Protein AF-A0A5N5FGZ5-F1 (afdb_monomer_lite)

Organism: NCBI:txid2448454

Sequence (73 aa):
MNLVDITHEWLALWFESVEEMVGVKLLEPSTLPRLHAWVQNFKQVLVIRDNLPNYQKLVAHMKRVREMLVPQV

Structure (mmCIF, N/CA/C/O backbone):
data_AF-A0A5N5FGZ5-F1
#
_entry.id   AF-A0A5N5FGZ5-F1
#
loop_
_atom_site.group_PDB
_atom_site.id
_atom_site.type_symbol
_atom_site.label_atom_id
_atom_site.label_alt_id
_atom_sit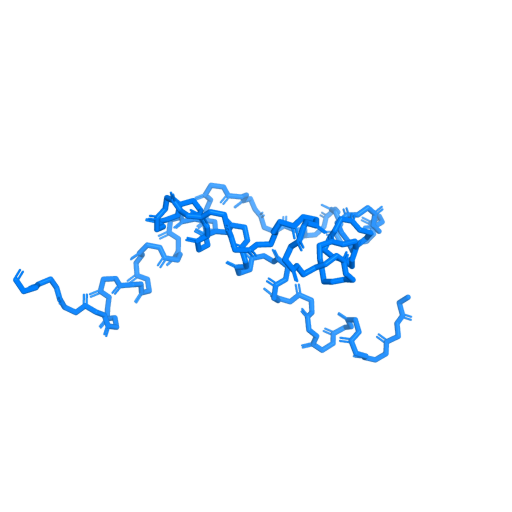e.label_comp_id
_atom_site.label_asym_id
_atom_site.label_entity_id
_atom_site.label_seq_id
_atom_site.pdbx_PDB_ins_code
_atom_site.Cartn_x
_atom_site.Cartn_y
_atom_site.Cartn_z
_atom_site.occupancy
_atom_site.B_iso_or_equiv
_atom_site.auth_seq_id
_atom_site.auth_comp_id
_atom_site.auth_asym_id
_atom_site.auth_atom_id
_atom_site.pdbx_PDB_model_num
ATOM 1 N N . MET A 1 1 ? 6.688 3.118 -14.324 1.00 69.44 1 MET A N 1
ATOM 2 C CA . MET A 1 1 ? 7.420 2.837 -13.081 1.00 69.44 1 MET A CA 1
ATOM 3 C C . MET A 1 1 ? 8.529 3.862 -12.938 1.00 69.44 1 MET A C 1
ATOM 5 O O . MET A 1 1 ? 9.543 3.775 -13.618 1.00 69.44 1 MET A O 1
ATOM 9 N N . ASN A 1 2 ? 8.261 4.899 -12.157 1.00 82.44 2 ASN A N 1
ATOM 10 C CA . ASN A 1 2 ? 9.158 5.999 -11.812 1.00 82.44 2 ASN A CA 1
ATOM 11 C C . ASN A 1 2 ? 9.474 5.956 -10.298 1.00 82.44 2 ASN A C 1
ATOM 13 O O . ASN A 1 2 ? 8.974 5.091 -9.581 1.00 82.44 2 ASN A O 1
ATOM 17 N N . LEU A 1 3 ? 10.295 6.884 -9.797 1.00 84.56 3 LEU A N 1
ATOM 18 C CA . LEU A 1 3 ? 10.656 6.946 -8.371 1.00 84.56 3 LEU A CA 1
ATOM 19 C C . LEU A 1 3 ? 9.431 7.076 -7.447 1.00 84.56 3 LEU A C 1
ATOM 21 O O . LEU A 1 3 ? 9.411 6.502 -6.360 1.00 84.56 3 LEU A O 1
ATOM 25 N N . VAL A 1 4 ? 8.407 7.816 -7.877 1.00 82.31 4 VAL A N 1
ATOM 26 C CA . VAL A 1 4 ? 7.166 7.993 -7.111 1.00 82.31 4 VAL A CA 1
ATOM 27 C C . VAL A 1 4 ? 6.415 6.666 -7.003 1.00 82.31 4 VAL A C 1
ATOM 29 O O . VAL A 1 4 ? 5.996 6.313 -5.908 1.00 82.31 4 VAL A O 1
ATOM 32 N N . ASP A 1 5 ? 6.336 5.891 -8.088 1.00 77.00 5 ASP A N 1
ATOM 33 C CA . ASP A 1 5 ? 5.707 4.565 -8.092 1.00 77.00 5 ASP A CA 1
ATOM 34 C C . ASP A 1 5 ? 6.380 3.612 -7.089 1.00 77.00 5 ASP A C 1
ATOM 36 O O . ASP A 1 5 ? 5.686 2.923 -6.353 1.00 77.00 5 ASP A O 1
ATOM 40 N N . ILE A 1 6 ? 7.718 3.606 -7.027 1.00 79.31 6 ILE A N 1
ATOM 41 C CA . ILE A 1 6 ? 8.493 2.739 -6.116 1.00 79.31 6 ILE A CA 1
ATOM 42 C C . ILE A 1 6 ? 8.336 3.196 -4.662 1.00 79.31 6 ILE A C 1
ATOM 44 O O . ILE A 1 6 ? 8.125 2.396 -3.762 1.00 79.31 6 ILE A O 1
ATOM 48 N N . THR A 1 7 ? 8.411 4.502 -4.407 1.00 82.00 7 THR A N 1
ATOM 49 C CA . THR A 1 7 ? 8.291 5.042 -3.038 1.00 82.00 7 THR A CA 1
ATOM 50 C C . THR A 1 7 ? 6.881 4.919 -2.460 1.00 82.0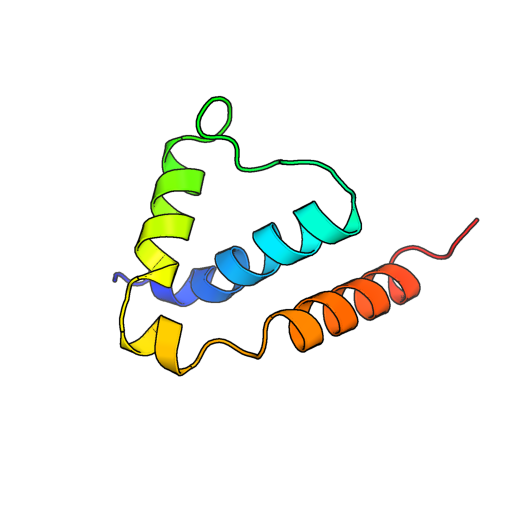0 7 THR A C 1
ATOM 52 O O . THR A 1 7 ? 6.719 4.883 -1.240 1.00 82.00 7 THR A O 1
ATOM 55 N N . HIS A 1 8 ? 5.862 4.843 -3.317 1.00 79.69 8 HIS A N 1
ATOM 56 C CA . HIS A 1 8 ? 4.456 4.810 -2.919 1.00 79.69 8 HIS A CA 1
ATOM 57 C C . HIS A 1 8 ? 3.789 3.458 -3.187 1.00 79.69 8 HIS A C 1
ATOM 59 O O . HIS A 1 8 ? 2.584 3.335 -2.994 1.00 79.69 8 HIS A O 1
ATOM 65 N N . GLU A 1 9 ? 4.544 2.428 -3.573 1.00 77.19 9 GLU A N 1
ATOM 66 C CA . GLU A 1 9 ? 4.029 1.090 -3.895 1.00 77.19 9 GLU A CA 1
ATOM 67 C C . GLU A 1 9 ? 3.128 0.494 -2.809 1.00 77.19 9 GLU A C 1
ATOM 69 O O . GLU A 1 9 ? 2.081 -0.096 -3.086 1.00 77.19 9 GLU A O 1
ATOM 74 N N . TRP A 1 10 ? 3.504 0.715 -1.551 1.00 79.19 10 TRP A N 1
ATOM 75 C CA . TRP A 1 10 ? 2.784 0.219 -0.387 1.00 79.19 10 TRP A CA 1
ATOM 76 C C . TRP A 1 10 ? 1.394 0.857 -0.238 1.00 79.19 10 TRP A C 1
ATOM 78 O O . TRP A 1 10 ? 0.513 0.251 0.373 1.00 79.19 10 TRP A O 1
ATOM 88 N N . LEU A 1 11 ? 1.157 2.040 -0.824 1.00 83.12 11 LEU A N 1
ATOM 89 C CA . LEU A 1 11 ? -0.149 2.696 -0.777 1.00 83.12 11 LEU A CA 1
ATOM 90 C C . LEU A 1 11 ? -1.209 1.897 -1.527 1.00 83.12 11 LEU A C 1
ATOM 92 O O . LEU A 1 11 ? -2.334 1.804 -1.048 1.00 83.12 11 LEU A O 1
ATOM 96 N N . ALA A 1 12 ? -0.867 1.280 -2.663 1.00 80.81 12 ALA A N 1
ATOM 97 C CA . ALA A 1 12 ? -1.819 0.467 -3.422 1.00 80.81 12 ALA A CA 1
ATOM 98 C C . ALA A 1 12 ? -2.368 -0.695 -2.575 1.00 80.81 12 ALA A C 1
ATOM 100 O O . ALA A 1 12 ? -3.565 -0.973 -2.594 1.00 80.81 12 ALA A O 1
ATOM 101 N N . LEU A 1 13 ? -1.492 -1.321 -1.785 1.00 79.88 13 LEU A N 1
ATOM 102 C CA . LEU A 1 13 ? -1.831 -2.383 -0.837 1.00 79.88 13 LEU A CA 1
ATOM 103 C C . LEU A 1 13 ? -2.645 -1.868 0.359 1.00 79.88 13 LEU A C 1
ATOM 105 O O . LEU A 1 13 ? -3.604 -2.510 0.801 1.00 79.88 13 LEU A O 1
ATOM 109 N N . TRP A 1 14 ? -2.261 -0.704 0.883 1.00 83.12 14 TRP A N 1
ATOM 110 C CA . TRP A 1 14 ? -2.931 -0.064 2.009 1.00 83.12 14 TRP A CA 1
ATOM 111 C C . TRP A 1 14 ? -4.372 0.326 1.671 1.00 83.12 14 TRP A C 1
ATOM 113 O O . TRP A 1 14 ? -5.274 -0.003 2.439 1.00 83.12 14 TRP A O 1
ATOM 123 N N . PHE A 1 15 ? -4.601 0.958 0.515 1.00 84.75 15 PHE A N 1
ATOM 124 C CA . PHE A 1 15 ? -5.930 1.418 0.111 1.00 84.75 15 PHE A CA 1
ATOM 125 C C . PHE A 1 15 ? -6.940 0.270 0.053 1.00 84.75 15 PHE A C 1
ATOM 127 O O . PHE A 1 15 ? -7.961 0.338 0.727 1.00 84.75 15 PHE A O 1
ATOM 134 N N . GLU A 1 16 ? -6.624 -0.812 -0.661 1.00 81.31 16 GLU A N 1
ATOM 135 C CA . GLU A 1 16 ? -7.541 -1.949 -0.836 1.00 81.31 16 GLU A CA 1
ATOM 136 C C . GLU A 1 16 ? -7.923 -2.586 0.514 1.00 81.31 16 GLU A C 1
ATOM 138 O O . GLU A 1 16 ? -9.090 -2.852 0.800 1.00 81.31 16 GLU A O 1
ATOM 143 N N . SER A 1 17 ? -6.937 -2.738 1.401 1.00 82.38 17 SER A N 1
ATOM 144 C CA . SER A 1 17 ? -7.145 -3.345 2.718 1.00 82.38 17 SER A CA 1
ATOM 145 C C . SER A 1 17 ? -7.950 -2.454 3.666 1.00 82.38 17 SER A C 1
ATOM 147 O O . SER A 1 17 ? -8.732 -2.953 4.477 1.00 82.38 17 SER A O 1
ATOM 149 N N . VAL A 1 18 ? -7.748 -1.134 3.598 1.00 82.62 18 VAL A N 1
ATOM 150 C CA . VAL A 1 18 ? -8.481 -0.164 4.421 1.00 82.62 18 VAL A CA 1
ATOM 151 C C . VAL A 1 18 ? -9.924 -0.031 3.955 1.00 82.62 18 VAL A C 1
ATOM 153 O O . VAL A 1 18 ? -10.817 0.015 4.800 1.00 82.62 18 VAL A O 1
ATOM 156 N N . GLU A 1 19 ? -10.166 -0.025 2.644 1.00 85.56 19 GLU A N 1
ATOM 157 C CA . GLU A 1 19 ? -11.520 0.005 2.088 1.00 85.56 19 GLU A CA 1
ATOM 158 C C . GLU A 1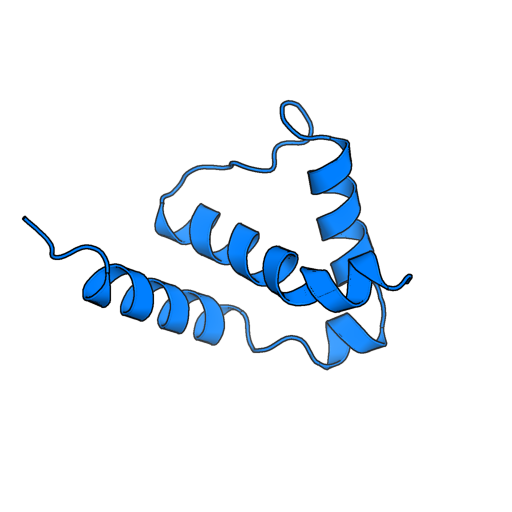 19 ? -12.344 -1.202 2.553 1.00 85.56 19 GLU A C 1
ATOM 160 O O . GLU A 1 19 ? -13.473 -1.036 3.016 1.00 85.56 19 GLU A O 1
ATOM 165 N N . GLU A 1 20 ? -11.761 -2.406 2.522 1.00 83.31 20 GLU A N 1
ATOM 166 C CA . GLU A 1 20 ? -12.414 -3.618 3.031 1.00 83.31 20 GLU A CA 1
ATOM 167 C C . GLU A 1 20 ? -12.636 -3.563 4.549 1.00 83.31 20 GLU A C 1
ATOM 169 O O . GLU A 1 20 ? -13.704 -3.921 5.043 1.00 83.31 20 GLU A O 1
ATOM 174 N N . MET A 1 21 ? -11.637 -3.102 5.304 1.00 80.94 21 MET A N 1
ATOM 175 C CA . MET A 1 21 ? -11.707 -3.034 6.764 1.00 80.94 21 MET A CA 1
ATOM 176 C C . MET A 1 21 ? -12.765 -2.043 7.264 1.00 80.94 21 MET A C 1
ATOM 178 O O . MET A 1 21 ? -13.414 -2.305 8.276 1.00 80.94 21 MET A O 1
ATOM 182 N N . VAL A 1 22 ? -12.906 -0.897 6.596 1.00 81.00 2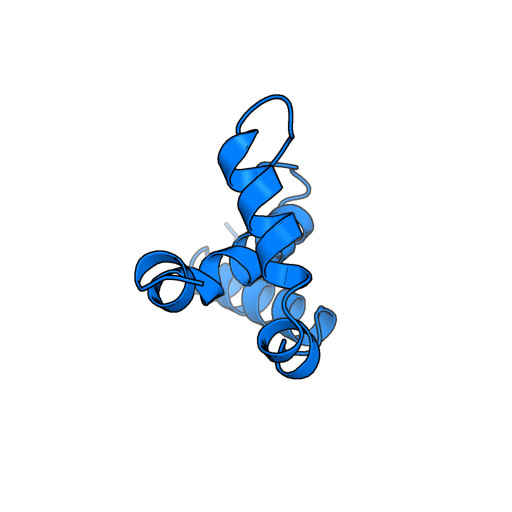2 VAL A N 1
ATOM 183 C CA . VAL A 1 22 ? -13.851 0.168 6.972 1.00 81.00 22 VAL A CA 1
ATOM 184 C C . VAL A 1 22 ? -15.214 -0.029 6.294 1.00 81.00 22 VAL A C 1
ATOM 186 O O . VAL A 1 22 ? -16.208 0.529 6.751 1.00 81.00 22 VAL A O 1
ATOM 189 N N . GLY A 1 23 ? -15.286 -0.844 5.238 1.00 81.94 23 GLY A N 1
ATOM 190 C CA . GLY A 1 23 ? -16.501 -1.057 4.450 1.00 81.94 23 GLY A CA 1
ATOM 191 C C . GLY A 1 23 ? -16.871 0.145 3.577 1.00 81.94 23 GLY A C 1
ATOM 192 O O . GLY A 1 23 ? -18.037 0.317 3.228 1.00 81.94 23 GLY A O 1
ATOM 193 N N . VAL A 1 24 ? -15.895 0.993 3.244 1.00 83.69 24 VAL A N 1
ATOM 194 C CA . VAL A 1 24 ? -16.079 2.222 2.461 1.00 83.69 24 VAL A CA 1
ATOM 195 C C . VAL A 1 24 ? -15.159 2.175 1.253 1.00 83.69 24 VAL A C 1
ATOM 197 O O . VAL A 1 24 ? -13.968 1.925 1.404 1.00 83.69 24 VAL A O 1
ATOM 200 N N . LYS A 1 25 ? -15.688 2.472 0.062 1.00 80.75 25 LYS A N 1
ATOM 201 C CA . LYS A 1 25 ? -14.862 2.716 -1.125 1.00 80.75 25 LYS A CA 1
ATOM 202 C C . LYS A 1 25 ? -14.377 4.162 -1.138 1.00 80.75 25 LYS A C 1
ATOM 204 O O . LYS A 1 25 ? -15.170 5.087 -1.277 1.00 80.75 25 LYS A O 1
ATOM 209 N N . LEU A 1 26 ? -13.073 4.342 -0.980 1.00 80.56 26 LEU A N 1
ATOM 210 C CA . LEU A 1 26 ? -12.378 5.625 -1.007 1.00 80.56 26 LEU A CA 1
ATOM 211 C C . LEU A 1 26 ? -11.894 5.958 -2.426 1.00 80.56 26 LEU A C 1
ATOM 213 O O . LEU A 1 26 ? -12.045 7.086 -2.898 1.00 80.56 26 LEU A O 1
ATOM 217 N N . LEU A 1 27 ? -11.312 4.972 -3.107 1.00 84.44 27 LEU A N 1
ATOM 218 C CA . LEU A 1 27 ? -10.772 5.066 -4.455 1.00 84.44 27 LEU A CA 1
ATOM 219 C C . LEU A 1 27 ? -11.849 4.744 -5.483 1.00 84.44 27 LEU A C 1
ATOM 221 O O . LEU A 1 27 ? -11.765 3.764 -6.222 1.00 84.44 27 LEU A O 1
ATOM 225 N N . GLU A 1 28 ? -12.867 5.590 -5.564 1.00 85.06 28 GLU A N 1
ATOM 226 C CA . GLU A 1 28 ? -13.811 5.497 -6.667 1.00 85.06 28 GLU A CA 1
ATOM 227 C C . GLU A 1 28 ? -13.290 6.248 -7.902 1.00 85.06 28 GLU A C 1
ATOM 229 O O . GLU A 1 28 ? -12.667 7.310 -7.780 1.00 85.06 28 GLU A O 1
ATOM 234 N N . PRO A 1 29 ? -13.584 5.756 -9.121 1.00 85.19 29 PRO A N 1
ATOM 235 C CA . PRO A 1 29 ? -13.298 6.493 -10.351 1.00 85.19 29 PRO A CA 1
ATOM 236 C C . PRO A 1 29 ? -13.938 7.890 -10.382 1.00 85.19 29 PRO A C 1
ATOM 238 O O . PRO A 1 29 ? -13.444 8.776 -11.072 1.00 85.19 29 PRO A O 1
ATOM 241 N N . SER A 1 30 ? -15.039 8.080 -9.65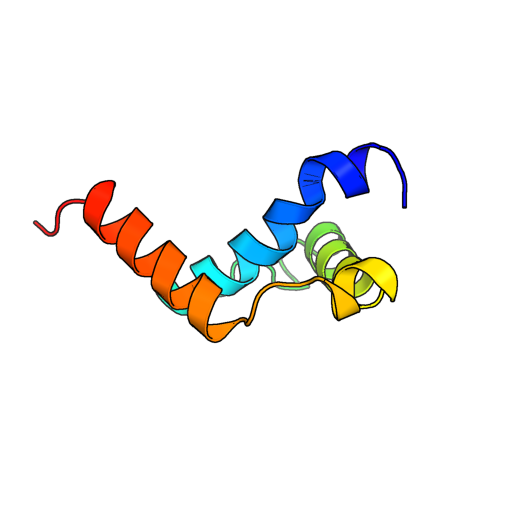1 1.00 87.00 30 SER A N 1
ATOM 242 C CA . SER A 1 30 ? -15.798 9.329 -9.539 1.00 87.00 30 SER A CA 1
ATOM 243 C C . SER A 1 30 ? -15.125 10.366 -8.633 1.00 87.00 30 SER A C 1
ATOM 245 O O . SER A 1 30 ? -15.245 11.561 -8.895 1.00 87.00 30 SER A O 1
ATOM 247 N N . THR A 1 31 ? -14.418 9.934 -7.586 1.00 86.44 31 THR A N 1
ATOM 248 C CA . THR A 1 31 ? -13.832 10.819 -6.567 1.00 86.44 31 THR A CA 1
ATOM 249 C C . THR A 1 31 ? -12.356 11.088 -6.832 1.00 86.44 31 THR A C 1
ATOM 251 O O . THR A 1 31 ? -11.925 12.240 -6.862 1.00 86.44 31 THR A O 1
ATOM 254 N N . LEU A 1 32 ? -11.573 10.030 -7.063 1.00 88.62 32 LEU A N 1
ATOM 255 C CA . LEU A 1 32 ? -10.119 10.084 -7.208 1.00 88.62 32 LEU A CA 1
ATOM 256 C C . LEU A 1 32 ? -9.668 9.342 -8.481 1.00 88.62 32 LEU A C 1
ATOM 258 O O . LEU A 1 32 ? -8.869 8.406 -8.402 1.00 88.62 32 LEU A O 1
ATOM 262 N N . PRO A 1 33 ? -10.114 9.770 -9.681 1.00 89.50 33 PRO A N 1
ATOM 263 C CA . PRO A 1 33 ? -9.935 9.031 -10.936 1.00 89.50 33 PRO A CA 1
ATOM 264 C C . PRO A 1 33 ? -8.477 8.689 -11.251 1.00 89.50 33 PRO A C 1
ATOM 266 O O . PRO A 1 33 ? -8.171 7.581 -11.687 1.00 89.50 33 PRO A O 1
ATOM 269 N N . ARG A 1 34 ? -7.558 9.634 -11.015 1.00 90.38 34 ARG A N 1
ATOM 270 C CA . ARG A 1 34 ? -6.126 9.438 -11.290 1.00 90.38 34 ARG A CA 1
ATOM 271 C C . ARG A 1 34 ? -5.488 8.442 -10.329 1.00 90.38 34 ARG A C 1
ATOM 273 O O . ARG A 1 34 ? -4.682 7.627 -10.763 1.00 90.38 34 ARG A O 1
ATOM 280 N N . LEU A 1 35 ? -5.856 8.497 -9.050 1.00 87.69 35 LEU A N 1
ATOM 281 C CA . LEU A 1 35 ? -5.321 7.593 -8.035 1.00 87.69 35 LEU A CA 1
ATOM 282 C C . LEU A 1 35 ? -5.900 6.186 -8.201 1.00 87.69 35 LEU A C 1
ATOM 284 O O . LEU A 1 35 ? -5.152 5.216 -8.163 1.00 87.69 35 LEU A O 1
ATOM 288 N N . HIS A 1 36 ? -7.199 6.086 -8.495 1.00 88.31 36 HIS A N 1
ATOM 289 C CA . HIS A 1 36 ? -7.840 4.830 -8.869 1.00 88.31 36 HIS A CA 1
ATOM 290 C C . HIS A 1 36 ? -7.135 4.195 -10.079 1.00 88.31 36 HIS A C 1
ATOM 292 O O . HIS A 1 36 ? -6.707 3.045 -10.009 1.00 88.31 36 HIS A O 1
ATOM 298 N N . ALA A 1 37 ? -6.935 4.951 -11.165 1.00 89.94 37 ALA A N 1
ATOM 299 C CA . ALA A 1 37 ? -6.226 4.454 -12.345 1.00 89.94 37 ALA A CA 1
ATOM 300 C C . ALA A 1 37 ? -4.778 4.043 -12.028 1.00 89.94 37 ALA A C 1
ATOM 302 O O . ALA A 1 37 ? -4.315 3.014 -12.514 1.00 89.94 37 ALA A O 1
ATOM 303 N N . TRP A 1 38 ? -4.071 4.809 -11.193 1.00 89.50 38 TRP A N 1
ATOM 304 C CA . TRP A 1 38 ? -2.718 4.469 -10.760 1.00 89.50 38 TRP A CA 1
ATOM 305 C C . TRP A 1 38 ? -2.676 3.135 -10.006 1.00 89.50 38 TRP A C 1
ATOM 307 O O . TRP A 1 38 ? -1.898 2.272 -10.399 1.00 89.50 38 TRP A O 1
ATOM 317 N N . VAL A 1 39 ? -3.547 2.913 -9.012 1.00 86.94 39 VAL A N 1
ATOM 318 C CA . VAL A 1 39 ? -3.605 1.640 -8.265 1.00 86.94 39 VAL A CA 1
ATOM 319 C C . VAL A 1 39 ? -3.886 0.461 -9.201 1.00 86.94 39 VAL A C 1
ATOM 321 O O . VAL A 1 39 ? -3.206 -0.564 -9.118 1.00 86.94 39 VAL A O 1
ATOM 324 N N . GLN A 1 40 ? -4.841 0.606 -10.128 1.00 86.88 40 GLN A N 1
ATOM 325 C CA . GLN A 1 40 ? -5.151 -0.451 -11.098 1.00 86.88 40 GLN A CA 1
ATOM 326 C C . GLN A 1 40 ? -3.959 -0.757 -12.015 1.00 86.88 40 GLN A C 1
ATOM 328 O O . GLN A 1 40 ? -3.624 -1.923 -12.218 1.00 86.88 40 GLN A O 1
ATOM 333 N N . ASN A 1 41 ? -3.277 0.272 -12.523 1.00 87.81 41 ASN A N 1
ATOM 334 C CA . ASN A 1 41 ? -2.102 0.104 -13.380 1.00 87.81 41 ASN A CA 1
ATOM 335 C C . ASN A 1 41 ? -0.909 -0.488 -12.612 1.00 87.81 41 ASN A C 1
ATOM 337 O O . ASN A 1 41 ? -0.195 -1.338 -13.141 1.00 87.81 41 ASN A O 1
ATOM 341 N N . PHE A 1 42 ? -0.709 -0.074 -11.360 1.00 84.25 42 PHE A N 1
ATOM 342 C CA . PHE A 1 42 ? 0.376 -0.535 -10.496 1.00 84.25 42 PHE A CA 1
ATOM 343 C C . PHE A 1 42 ? 0.291 -2.047 -10.250 1.00 84.25 42 PHE A C 1
ATOM 345 O O . PHE A 1 42 ? 1.271 -2.768 -10.435 1.00 84.25 42 PHE A O 1
ATOM 352 N N . LYS A 1 43 ? -0.911 -2.556 -9.948 1.00 80.12 43 LYS A N 1
ATOM 353 C CA . LYS A 1 43 ? -1.168 -3.992 -9.736 1.00 80.12 43 LYS A CA 1
ATOM 354 C C . LYS A 1 43 ? -0.942 -4.856 -10.983 1.00 80.12 43 LYS A C 1
ATOM 356 O O . LYS A 1 43 ? -0.758 -6.063 -10.854 1.00 80.12 43 LYS A O 1
ATOM 361 N N . GLN A 1 44 ? -0.968 -4.271 -12.183 1.00 84.44 44 GLN A N 1
ATOM 362 C CA . GLN A 1 44 ? -0.752 -5.003 -13.437 1.00 84.44 44 GLN A CA 1
ATOM 363 C C . GLN A 1 44 ? 0.724 -5.153 -13.816 1.00 84.44 44 GLN A C 1
ATOM 365 O O . GLN A 1 44 ? 1.050 -5.943 -14.704 1.00 84.44 44 GLN A O 1
ATOM 370 N N . VAL A 1 45 ? 1.633 -4.438 -13.152 1.00 85.75 45 VAL A N 1
ATOM 371 C CA . VAL A 1 45 ? 3.065 -4.590 -13.402 1.00 85.75 45 VAL A CA 1
ATOM 372 C C . VAL A 1 45 ? 3.510 -5.970 -12.916 1.00 85.75 45 VAL A C 1
ATOM 374 O O . VAL A 1 45 ? 3.375 -6.288 -11.738 1.00 85.75 45 VAL A O 1
ATOM 377 N N . LEU A 1 46 ? 4.071 -6.780 -13.820 1.00 80.12 46 LEU A N 1
ATOM 378 C CA . LEU A 1 46 ? 4.458 -8.177 -13.566 1.00 80.12 46 LEU A CA 1
ATOM 379 C C . LEU A 1 46 ? 5.275 -8.358 -12.281 1.00 80.12 46 LEU A C 1
ATOM 381 O O . LEU A 1 46 ? 4.911 -9.165 -11.433 1.00 80.12 46 LEU A O 1
ATOM 385 N N . VAL A 1 47 ? 6.331 -7.557 -12.103 1.00 81.00 47 VAL A N 1
ATOM 386 C CA . VAL A 1 47 ? 7.201 -7.669 -10.923 1.00 81.00 47 VAL A CA 1
ATOM 387 C C . VAL A 1 47 ? 6.462 -7.353 -9.627 1.00 81.00 47 VAL A C 1
ATOM 389 O O . VAL A 1 47 ? 6.754 -7.946 -8.600 1.00 81.00 47 VAL A O 1
ATOM 392 N N . ILE A 1 48 ? 5.488 -6.446 -9.669 1.00 77.94 48 ILE A N 1
ATOM 393 C CA . ILE A 1 48 ? 4.683 -6.098 -8.504 1.00 77.94 48 ILE A CA 1
ATOM 394 C C . ILE A 1 48 ? 3.730 -7.249 -8.231 1.00 77.94 48 ILE A C 1
ATOM 396 O O . ILE A 1 48 ? 3.802 -7.847 -7.166 1.00 77.94 48 ILE A O 1
ATOM 400 N N . ARG A 1 49 ? 2.914 -7.629 -9.219 1.00 74.94 49 ARG A N 1
ATOM 401 C CA . ARG A 1 49 ? 1.918 -8.699 -9.105 1.00 74.94 49 ARG A CA 1
ATOM 402 C C . ARG A 1 49 ? 2.496 -9.995 -8.538 1.00 74.94 49 ARG A C 1
ATOM 404 O O . ARG A 1 49 ? 1.866 -10.605 -7.680 1.00 74.94 49 ARG A O 1
ATOM 411 N N . ASP A 1 50 ? 3.680 -10.386 -8.997 1.00 81.94 50 ASP A N 1
ATOM 412 C CA . ASP A 1 50 ? 4.310 -11.645 -8.603 1.00 81.94 50 ASP A CA 1
ATOM 413 C C . ASP A 1 50 ? 4.964 -11.570 -7.202 1.00 81.94 50 ASP A C 1
ATOM 415 O O . ASP A 1 50 ? 5.236 -12.606 -6.599 1.00 81.94 50 ASP A O 1
ATOM 419 N N . ASN A 1 51 ? 5.171 -10.363 -6.655 1.00 80.12 51 ASN A N 1
ATOM 420 C CA . ASN A 1 51 ? 5.734 -10.125 -5.318 1.00 80.12 51 ASN A CA 1
ATOM 421 C C . ASN A 1 51 ? 4.717 -9.582 -4.296 1.00 80.12 51 ASN A C 1
ATOM 423 O O . ASN A 1 51 ? 5.072 -9.404 -3.128 1.00 80.12 51 ASN A O 1
ATOM 427 N N . LEU A 1 52 ? 3.465 -9.311 -4.690 1.00 75.38 52 LEU A N 1
ATOM 428 C CA . LEU A 1 52 ? 2.460 -8.813 -3.750 1.00 75.38 52 LEU A CA 1
ATOM 429 C C . LEU A 1 52 ? 2.214 -9.855 -2.645 1.00 75.38 52 LEU A C 1
ATOM 431 O O . LEU A 1 52 ? 2.030 -11.044 -2.932 1.00 75.38 52 LEU A O 1
ATOM 435 N N . PRO A 1 53 ? 2.171 -9.435 -1.367 1.00 77.06 53 PRO A N 1
ATOM 436 C CA . PRO A 1 53 ? 1.824 -10.335 -0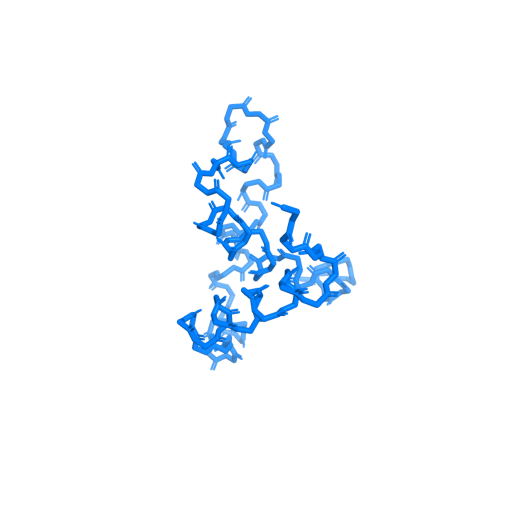.283 1.00 77.06 53 PRO A CA 1
ATOM 437 C C . PRO A 1 53 ? 0.403 -10.865 -0.484 1.00 77.06 53 PRO A C 1
ATOM 439 O O . PRO A 1 53 ? -0.459 -10.203 -1.063 1.00 77.06 53 PRO A O 1
ATOM 442 N N . ASN A 1 54 ? 0.138 -12.066 0.031 1.00 85.38 54 ASN A N 1
ATOM 443 C CA . ASN A 1 54 ? -1.203 -12.638 -0.007 1.00 85.38 54 ASN A CA 1
ATOM 444 C C . ASN A 1 54 ? -2.220 -11.642 0.581 1.00 85.38 54 ASN A C 1
ATOM 446 O O . ASN A 1 54 ? -2.100 -11.237 1.738 1.00 85.38 54 ASN A O 1
ATOM 450 N N . TYR A 1 55 ? -3.226 -11.291 -0.218 1.00 81.50 55 TYR A N 1
ATOM 451 C CA . TYR A 1 55 ? -4.197 -10.250 0.106 1.00 81.50 55 TYR A CA 1
ATOM 452 C C . TYR A 1 55 ? -4.904 -10.476 1.454 1.00 81.50 55 TYR A C 1
ATOM 454 O O . TYR A 1 55 ? -4.999 -9.569 2.274 1.00 81.50 55 TYR A O 1
ATOM 462 N N . GLN A 1 56 ? -5.298 -11.716 1.761 1.00 83.12 56 GLN A N 1
ATOM 463 C CA . GLN A 1 56 ? -5.947 -12.042 3.036 1.00 83.12 56 GLN A CA 1
ATOM 464 C C . GLN A 1 56 ? -5.004 -11.858 4.236 1.00 83.12 56 GLN A C 1
ATOM 466 O O . GLN A 1 56 ? -5.422 -11.389 5.295 1.00 83.12 56 GLN A O 1
ATOM 471 N N . LYS A 1 57 ? -3.709 -12.168 4.076 1.00 85.00 57 LYS A N 1
ATOM 472 C CA . LYS A 1 57 ? -2.700 -11.893 5.115 1.00 85.00 57 LYS A CA 1
ATOM 473 C C . LYS A 1 57 ? -2.518 -10.394 5.339 1.00 85.00 57 LYS A C 1
ATOM 475 O O . LYS A 1 57 ? -2.341 -9.975 6.481 1.00 85.00 57 LYS A O 1
ATOM 480 N N . LEU A 1 58 ? -2.569 -9.603 4.271 1.00 84.00 58 LEU A N 1
ATOM 481 C CA . LEU A 1 58 ? -2.466 -8.151 4.344 1.00 84.00 58 LEU A CA 1
ATOM 482 C C . LEU A 1 58 ? -3.669 -7.540 5.074 1.00 84.00 58 LEU A C 1
ATOM 484 O O . LEU A 1 58 ? -3.474 -6.776 6.015 1.00 84.00 58 LEU A O 1
ATOM 488 N N . VAL A 1 59 ? -4.895 -7.940 4.729 1.00 83.56 59 VAL A N 1
ATOM 489 C CA . VAL A 1 59 ? -6.109 -7.494 5.435 1.00 83.56 59 VAL A CA 1
ATOM 490 C C . VAL A 1 59 ? -6.045 -7.863 6.920 1.00 83.56 59 VAL A C 1
ATOM 492 O O . VAL A 1 59 ? -6.332 -7.030 7.781 1.00 83.56 59 VAL A O 1
ATOM 495 N N . ALA A 1 60 ? -5.616 -9.085 7.253 1.00 87.12 60 ALA A N 1
ATOM 496 C CA . ALA A 1 60 ? -5.438 -9.506 8.643 1.00 87.12 60 ALA A CA 1
ATOM 497 C C . ALA A 1 60 ? -4.379 -8.668 9.385 1.00 87.12 60 ALA A C 1
ATOM 499 O O . ALA A 1 60 ? -4.579 -8.303 10.545 1.00 87.12 60 ALA A O 1
ATOM 500 N N . HIS A 1 61 ? -3.270 -8.328 8.720 1.00 85.69 61 HIS A N 1
ATOM 501 C CA . HIS A 1 61 ? -2.259 -7.426 9.268 1.00 85.69 61 HIS A CA 1
ATOM 502 C C . HIS A 1 61 ? -2.839 -6.030 9.534 1.00 85.69 61 HIS A C 1
ATOM 504 O O . HIS A 1 61 ? -2.676 -5.504 10.632 1.00 85.69 61 HIS A O 1
ATOM 510 N N . MET A 1 62 ? -3.577 -5.466 8.576 1.00 85.12 62 MET A N 1
ATOM 511 C CA . MET A 1 62 ? -4.191 -4.142 8.705 1.00 85.12 62 MET A CA 1
ATOM 512 C C . MET A 1 62 ? -5.251 -4.085 9.811 1.00 85.12 62 MET A C 1
ATOM 514 O O . MET A 1 62 ? -5.292 -3.109 10.558 1.00 85.12 62 MET A O 1
ATOM 518 N N . LYS A 1 63 ? -6.044 -5.150 9.995 1.00 85.50 63 LYS A N 1
ATOM 519 C CA . LYS A 1 63 ? -6.973 -5.276 11.133 1.00 85.50 63 LYS A CA 1
ATOM 520 C C . LYS A 1 63 ? -6.237 -5.225 12.474 1.00 85.50 63 LYS A C 1
ATOM 522 O O . LYS A 1 63 ? -6.624 -4.446 13.341 1.00 85.50 63 LYS A O 1
ATOM 527 N N . ARG A 1 64 ? -5.129 -5.962 12.613 1.00 87.56 64 ARG A N 1
ATOM 528 C CA . ARG A 1 64 ? -4.286 -5.920 13.822 1.00 87.56 64 ARG A CA 1
ATOM 529 C C . ARG A 1 64 ? -3.683 -4.532 14.058 1.00 87.56 64 ARG A C 1
ATOM 531 O O . ARG A 1 64 ? -3.649 -4.064 15.192 1.00 87.56 64 ARG A O 1
ATOM 538 N N . VAL A 1 65 ? -3.210 -3.866 13.002 1.00 86.62 65 VAL A N 1
ATOM 539 C CA . VAL A 1 65 ? -2.701 -2.486 13.091 1.00 86.62 65 VAL A CA 1
ATOM 540 C C . VAL A 1 65 ? -3.802 -1.542 13.579 1.00 86.62 65 VAL A C 1
ATOM 542 O O . VAL A 1 65 ? -3.558 -0.736 14.473 1.00 86.62 65 VAL A O 1
ATOM 545 N N . ARG A 1 66 ? -5.031 -1.671 13.062 1.00 83.69 66 ARG A N 1
ATOM 546 C CA . ARG A 1 66 ? -6.177 -0.883 13.535 1.00 83.69 66 ARG A CA 1
ATOM 547 C C . ARG A 1 66 ? -6.481 -1.131 15.007 1.00 83.69 66 ARG A C 1
ATOM 549 O O . ARG A 1 66 ? -6.665 -0.161 15.724 1.00 83.69 66 ARG A O 1
ATOM 556 N N . GLU A 1 67 ? -6.526 -2.381 15.457 1.00 87.19 67 GLU A N 1
ATOM 557 C CA . GLU A 1 67 ? -6.774 -2.718 16.870 1.00 87.19 67 GLU A CA 1
ATOM 558 C C . GLU A 1 67 ? -5.728 -2.105 17.811 1.00 87.19 67 GLU A C 1
ATOM 560 O O . GLU A 1 67 ? -6.056 -1.705 18.924 1.00 87.19 67 GLU A O 1
ATOM 565 N N . MET A 1 68 ? -4.475 -2.001 17.357 1.00 87.00 68 MET A N 1
ATOM 566 C CA . MET A 1 68 ? -3.388 -1.386 18.120 1.00 87.00 68 MET A CA 1
ATOM 567 C C . MET A 1 68 ? -3.484 0.145 18.165 1.00 87.00 68 MET A C 1
ATOM 569 O O . MET A 1 68 ? -3.205 0.748 19.198 1.00 87.00 68 MET A O 1
ATOM 573 N N . LEU A 1 69 ? -3.832 0.777 17.040 1.00 83.62 69 LEU A N 1
ATOM 574 C CA . LEU A 1 69 ? -3.831 2.238 16.893 1.00 83.62 69 LEU A CA 1
ATOM 575 C C . LEU A 1 69 ? -5.152 2.895 17.301 1.00 83.62 69 LEU A C 1
ATOM 577 O O . LEU A 1 69 ? -5.169 4.061 17.687 1.00 83.62 69 LEU A O 1
ATOM 581 N N . VAL A 1 70 ? -6.255 2.161 17.192 1.00 79.56 70 VAL A N 1
ATOM 582 C CA . VAL A 1 70 ? -7.605 2.608 17.528 1.00 79.56 70 VAL A CA 1
ATOM 583 C C . VAL A 1 70 ? -8.156 1.634 18.569 1.00 79.56 70 VAL A C 1
ATOM 585 O O . VAL A 1 70 ? -8.785 0.637 18.197 1.00 79.56 70 VAL A O 1
ATOM 588 N N . PRO A 1 71 ? -7.915 1.893 19.869 1.00 67.12 71 PRO A N 1
ATOM 589 C CA . PRO A 1 71 ? -8.534 1.123 20.936 1.00 67.12 71 PRO A CA 1
ATOM 590 C C . PRO A 1 71 ? -10.049 1.131 20.735 1.00 67.12 71 PRO A C 1
ATOM 592 O O . PRO A 1 71 ? -10.637 2.189 20.502 1.00 67.12 71 PRO A O 1
ATOM 595 N N . GLN A 1 72 ? -10.677 -0.043 20.778 1.00 61.12 72 GLN A N 1
ATOM 596 C CA . GLN A 1 72 ? -12.135 -0.123 20.735 1.00 61.12 72 GLN A CA 1
ATOM 597 C C . GLN A 1 72 ? -12.673 0.537 22.014 1.00 61.12 72 GLN A C 1
ATOM 599 O O . GLN A 1 72 ? -12.348 0.082 23.110 1.00 61.12 72 GLN A O 1
ATOM 604 N N . VAL A 1 73 ? -13.404 1.646 21.856 1.00 55.69 73 VAL A N 1
ATOM 605 C CA . VAL A 1 73 ? -14.153 2.324 22.930 1.00 55.69 73 VAL A CA 1
ATOM 606 C C . VAL A 1 73 ? -15.470 1.598 23.152 1.00 55.69 73 VAL A C 1
ATOM 608 O O . VAL A 1 73 ? -16.101 1.240 22.130 1.00 55.69 73 VAL A O 1
#

Secondary structure (DSSP, 8-state):
--HHHHHTHHHHHHHHHHHHHHT---S-TTT-HHHHHHHHHHHHSHHHHHHPPPHHHHHHHHHHHHHHHS---

pLDDT: mean 82.34, std 5.86, range [55.69, 90.38]

Radius of gyration: 13.35 Å; chains: 1; bounding box: 27×24×36 Å

InterPro domains:
  IPR036282 Glutathione S-transferase, C-terminal domain superfamily [SSF47616] (2-69)

Foldseek 3Di:
DDPCCVVCVVVLLVQVLVCVVVVHRPLDCVHPVPVVVSSVVSCPPPVCVVPPPDSVVSSVVVVVVCCVVPPDD